Protein AF-A0A848W6A0-F1 (afdb_monomer)

Nearest PDB structures (foldseek):
  4grs-assembly1_C  TM=6.190E-01  e=5.130E-01  Thermotoga maritima MSB8
  7ssi-assembly1_B  TM=7.461E-01  e=1.075E+00  Bacillus subtilis subsp. subtilis str. 168
  7ssi-assembly1_A  TM=7.465E-01  e=1.406E+00  Bacillus subtilis subsp. subtilis str. 168
  7wy8-assembly1_A  TM=3.878E-01  e=8.071E+00  Homo sapiens

Foldseek 3Di:
DDPDPPDPPVPVVVVQVVLVVQVKHWDWDDDVVDIDIDIGGDDDPPPPPPDD

Secondary structure (DSSP, 8-state):
----TT--SHHHHHHHHHHHHTT-EEEEEEETTEEEEEEE-PPPP-------

Sequence (52 aa):
VTTKPNGTGLGLALVAKIIDDHGGMIDVESAPRRTAFRVLLPMQPKTRGVGK

Structure (mmCIF, N/CA/C/O backbone):
data_AF-A0A848W6A0-F1
#
_entry.id   AF-A0A848W6A0-F1
#
loop_
_atom_site.group_PDB
_atom_site.id
_atom_site.type_symbol
_atom_site.label_atom_id
_atom_site.label_alt_id
_atom_site.label_comp_id
_atom_site.label_asym_id
_atom_site.label_entity_id
_atom_site.label_seq_id
_atom_site.pdbx_PDB_ins_code
_atom_site.Cartn_x
_atom_site.Cartn_y
_atom_site.Cartn_z
_atom_site.occupancy
_atom_site.B_iso_or_equiv
_atom_site.auth_seq_id
_atom_site.auth_comp_id
_atom_site.auth_asym_id
_atom_site.auth_atom_id
_atom_site.pdbx_PDB_model_num
ATOM 1 N N . VAL A 1 1 ? 5.200 -4.689 -4.671 1.00 52.12 1 VAL A N 1
ATOM 2 C CA . VAL A 1 1 ? 6.661 -4.808 -4.913 1.00 52.12 1 VAL A CA 1
ATOM 3 C C . VAL A 1 1 ? 7.056 -3.813 -6.012 1.00 52.12 1 VAL A C 1
ATOM 5 O O . VAL A 1 1 ? 6.261 -3.636 -6.926 1.00 52.12 1 VAL A O 1
ATOM 8 N N . THR A 1 2 ? 8.158 -3.054 -5.895 1.00 54.28 2 THR A N 1
ATOM 9 C CA . THR A 1 2 ? 8.530 -2.019 -6.903 1.00 54.28 2 THR A CA 1
ATOM 10 C C . THR A 1 2 ? 9.175 -2.642 -8.139 1.00 54.28 2 THR A C 1
ATOM 12 O O . THR A 1 2 ? 9.853 -3.655 -8.025 1.00 54.28 2 THR A O 1
ATOM 15 N N . THR A 1 3 ? 9.021 -1.988 -9.292 1.00 61.44 3 THR A N 1
ATOM 16 C CA . THR A 1 3 ? 9.646 -2.343 -10.578 1.00 61.44 3 THR A CA 1
ATOM 17 C C . THR A 1 3 ? 10.888 -1.505 -10.924 1.00 61.44 3 THR A C 1
ATOM 19 O O . THR A 1 3 ? 11.419 -1.626 -12.025 1.00 61.44 3 THR A O 1
ATOM 22 N N . LYS A 1 4 ? 11.379 -0.638 -10.022 1.00 67.56 4 LYS A N 1
ATOM 23 C CA . LYS A 1 4 ? 12.608 0.145 -10.254 1.00 67.56 4 LYS A CA 1
ATOM 24 C C . LYS A 1 4 ? 13.864 -0.709 -10.002 1.00 67.56 4 LYS A C 1
ATOM 26 O O . LYS A 1 4 ? 13.956 -1.266 -8.910 1.00 67.56 4 LYS A O 1
ATOM 31 N N . PRO A 1 5 ? 14.861 -0.718 -10.914 1.00 59.22 5 PRO A N 1
ATOM 32 C CA . PRO A 1 5 ? 16.075 -1.542 -10.799 1.00 59.22 5 PRO A CA 1
ATOM 33 C C . PRO A 1 5 ? 16.872 -1.344 -9.501 1.00 59.22 5 PRO A C 1
ATOM 35 O O . PRO A 1 5 ? 17.414 -2.301 -8.968 1.00 59.22 5 PRO A O 1
ATOM 38 N N . ASN A 1 6 ? 16.884 -0.118 -8.961 1.00 65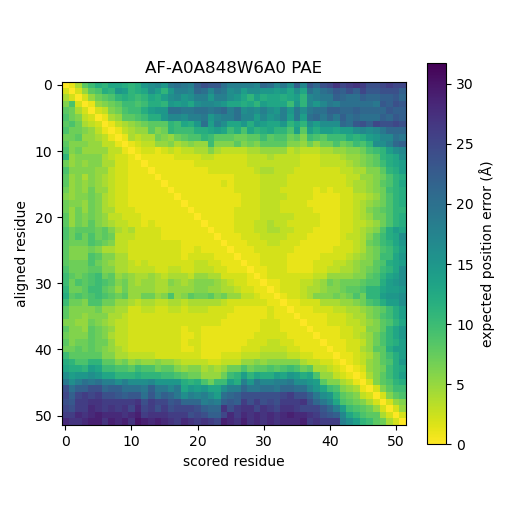.00 6 ASN A N 1
ATOM 39 C CA . ASN A 1 6 ? 17.599 0.238 -7.725 1.00 65.00 6 ASN A CA 1
ATOM 40 C C . ASN A 1 6 ? 16.644 0.543 -6.552 1.00 65.00 6 ASN A C 1
ATOM 42 O O . ASN A 1 6 ? 17.031 1.175 -5.571 1.00 65.00 6 ASN A O 1
ATOM 46 N N . GLY A 1 7 ? 15.364 0.180 -6.668 1.00 64.50 7 GLY A N 1
ATOM 47 C CA . GLY A 1 7 ? 14.373 0.407 -5.618 1.00 64.50 7 GLY A CA 1
ATOM 48 C C . GLY A 1 7 ? 14.315 -0.778 -4.661 1.00 64.50 7 GLY A C 1
ATOM 49 O O . GLY A 1 7 ? 14.026 -1.890 -5.081 1.00 64.50 7 GLY A O 1
ATOM 50 N N . THR A 1 8 ? 14.485 -0.546 -3.362 1.00 73.75 8 THR A N 1
ATOM 51 C CA . THR A 1 8 ? 14.535 -1.596 -2.323 1.00 73.75 8 THR A CA 1
ATOM 52 C C . THR A 1 8 ? 13.222 -2.344 -2.062 1.00 73.75 8 THR A C 1
ATOM 54 O O . THR A 1 8 ? 13.149 -3.135 -1.131 1.00 73.75 8 THR A O 1
ATOM 57 N N . GLY A 1 9 ? 12.140 -2.101 -2.804 1.00 76.62 9 GLY A N 1
ATOM 58 C CA . GLY A 1 9 ? 10.846 -2.735 -2.493 1.00 76.62 9 GLY A CA 1
ATOM 59 C C . GLY A 1 9 ? 9.998 -1.987 -1.467 1.00 76.62 9 GLY A C 1
ATOM 60 O O . GLY A 1 9 ? 8.780 -2.154 -1.461 1.00 76.62 9 GLY A O 1
ATOM 61 N N . LEU A 1 10 ? 10.622 -1.148 -0.636 1.00 82.50 10 LEU A N 1
ATOM 62 C CA . LEU A 1 10 ? 10.070 -0.760 0.664 1.00 82.50 10 LEU A CA 1
ATOM 63 C C . LEU A 1 10 ? 8.865 0.179 0.595 1.00 82.50 10 LEU A C 1
ATOM 65 O O . LEU A 1 10 ? 7.963 0.059 1.414 1.00 82.50 10 LEU A O 1
ATOM 69 N N . GLY A 1 11 ? 8.805 1.080 -0.390 1.00 86.62 11 GLY A N 1
ATOM 70 C CA . GLY A 1 11 ? 7.755 2.105 -0.444 1.00 86.62 11 GLY A CA 1
ATOM 71 C C . GLY A 1 11 ? 6.339 1.525 -0.512 1.00 86.62 11 GLY A C 1
ATOM 72 O O . GLY A 1 11 ? 5.495 1.854 0.312 1.00 86.62 11 GLY A O 1
ATOM 73 N N . LEU A 1 12 ? 6.080 0.610 -1.452 1.00 89.06 12 LEU A N 1
ATOM 74 C CA . LEU A 1 12 ? 4.751 -0.004 -1.583 1.00 89.06 12 LEU A CA 1
ATOM 75 C C . LEU A 1 12 ? 4.437 -0.979 -0.442 1.00 89.06 12 LEU A C 1
ATOM 77 O O . LEU A 1 12 ? 3.274 -1.127 -0.090 1.00 89.06 12 LEU A O 1
ATOM 81 N N . ALA A 1 13 ? 5.457 -1.620 0.138 1.00 88.00 13 ALA A N 1
ATOM 82 C CA . ALA A 1 13 ? 5.276 -2.470 1.313 1.00 88.00 13 ALA A CA 1
ATOM 83 C C . ALA A 1 13 ? 4.852 -1.642 2.538 1.00 88.00 13 ALA A C 1
ATOM 85 O O . ALA A 1 13 ? 3.922 -2.018 3.245 1.00 88.00 13 ALA A O 1
ATOM 86 N N . LEU A 1 14 ? 5.477 -0.477 2.740 1.00 92.69 14 LEU A N 1
ATOM 87 C CA . LEU A 1 14 ? 5.100 0.466 3.788 1.00 92.69 14 LEU A CA 1
ATOM 88 C C . LEU A 1 14 ? 3.686 1.012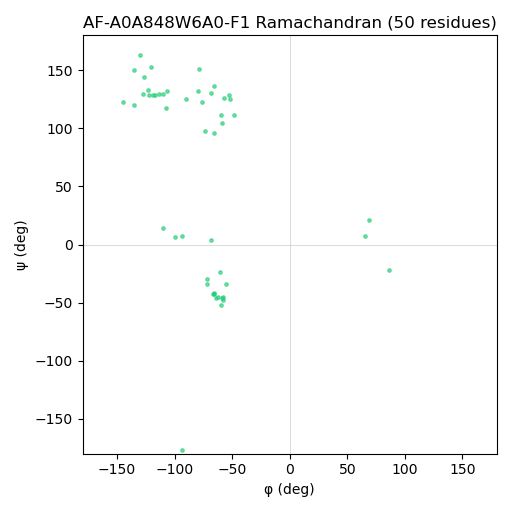 3.570 1.00 92.69 14 LEU A C 1
ATOM 90 O O . LEU A 1 14 ? 2.897 1.031 4.505 1.00 92.69 14 LEU A O 1
ATOM 94 N N . VAL A 1 15 ? 3.349 1.419 2.344 1.00 94.00 15 VAL A N 1
ATOM 95 C CA . VAL A 1 15 ? 2.000 1.908 2.009 1.00 94.00 15 VAL A CA 1
ATOM 96 C C . VAL A 1 15 ? 0.940 0.844 2.294 1.00 94.00 15 VAL A C 1
ATOM 98 O O . VAL A 1 15 ? -0.064 1.158 2.926 1.00 94.00 15 VAL A O 1
ATOM 101 N N . ALA A 1 16 ? 1.175 -0.406 1.879 1.00 92.88 16 ALA A N 1
A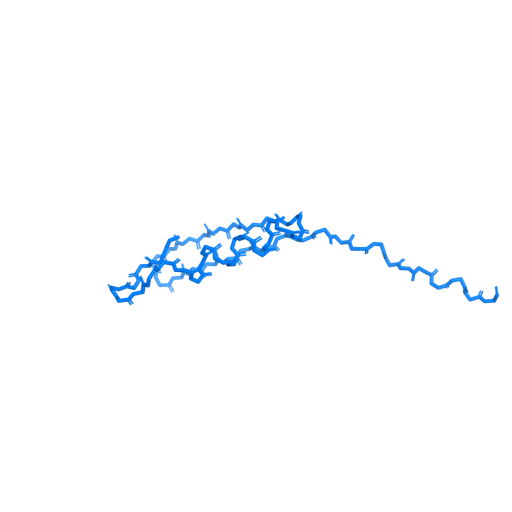TOM 102 C CA . ALA A 1 16 ? 0.260 -1.509 2.159 1.00 92.88 16 ALA A CA 1
ATOM 103 C C . ALA A 1 16 ? 0.049 -1.685 3.667 1.00 92.88 16 ALA A C 1
ATOM 105 O O . ALA A 1 16 ? -1.091 -1.770 4.110 1.00 92.88 16 ALA A O 1
ATOM 106 N N . LYS A 1 17 ? 1.133 -1.648 4.452 1.00 95.19 17 LYS A N 1
ATOM 107 C CA . LYS A 1 17 ? 1.045 -1.773 5.907 1.00 95.19 17 LYS A CA 1
ATOM 108 C C . LYS A 1 17 ? 0.328 -0.599 6.572 1.00 95.19 17 LYS A C 1
ATOM 110 O O . LYS A 1 17 ? -0.494 -0.827 7.443 1.00 95.19 17 LYS A O 1
ATOM 115 N N . ILE A 1 18 ? 0.586 0.638 6.148 1.00 96.88 18 ILE A N 1
ATOM 116 C CA . ILE A 1 18 ? -0.131 1.811 6.668 1.00 96.88 18 ILE A CA 1
ATOM 117 C C . ILE A 1 18 ? -1.630 1.643 6.430 1.00 96.88 18 ILE A C 1
ATOM 119 O O . ILE A 1 18 ? -2.414 1.856 7.342 1.00 96.88 18 ILE A O 1
ATOM 123 N N . ILE A 1 19 ? -2.037 1.262 5.223 1.00 97.38 19 ILE A N 1
ATOM 124 C CA . ILE A 1 19 ? -3.457 1.128 4.887 1.00 97.38 19 ILE A CA 1
ATOM 125 C C . ILE A 1 19 ? -4.110 -0.001 5.696 1.00 97.38 19 ILE A C 1
ATOM 127 O O . ILE A 1 19 ? -5.195 0.209 6.235 1.00 97.38 19 ILE A O 1
ATOM 131 N N . ASP A 1 20 ? -3.433 -1.142 5.836 1.00 96.81 20 ASP A N 1
ATOM 132 C CA . ASP A 1 20 ? -3.881 -2.278 6.654 1.00 96.81 20 ASP A CA 1
ATOM 133 C C . ASP A 1 20 ? -4.009 -1.907 8.143 1.00 96.81 20 ASP A C 1
ATOM 135 O O . ASP A 1 20 ? -5.054 -2.129 8.751 1.00 96.81 20 ASP A O 1
ATOM 139 N N . ASP A 1 21 ? -3.011 -1.209 8.702 1.00 97.75 21 ASP A N 1
ATOM 140 C CA . ASP A 1 21 ? -3.019 -0.715 10.088 1.00 97.75 21 ASP A CA 1
ATOM 141 C C . ASP A 1 21 ? -4.198 0.262 10.350 1.00 97.75 21 ASP A C 1
ATOM 143 O O . ASP A 1 21 ? -4.640 0.414 11.489 1.00 97.75 21 ASP A O 1
ATOM 147 N N . HIS A 1 22 ? -4.738 0.913 9.309 1.00 96.81 22 HIS A N 1
ATOM 148 C CA . HIS A 1 22 ? -5.924 1.783 9.384 1.00 96.81 22 HIS A CA 1
ATOM 149 C C . HIS A 1 22 ? -7.245 1.054 9.061 1.00 96.81 22 HIS A C 1
ATOM 151 O O . HIS A 1 22 ? -8.291 1.699 8.939 1.00 96.81 22 HIS A O 1
ATOM 157 N N . GLY A 1 23 ? -7.224 -0.273 8.898 1.00 96.69 23 GLY A N 1
ATOM 158 C CA . GLY A 1 23 ? -8.391 -1.080 8.529 1.00 96.69 23 GLY A CA 1
ATOM 159 C C . GLY A 1 23 ? -8.881 -0.837 7.099 1.00 96.69 23 GLY A C 1
ATOM 160 O O . GLY A 1 23 ? -10.054 -1.058 6.795 1.00 96.69 23 GLY A O 1
ATOM 161 N N . GLY A 1 24 ? -8.013 -0.307 6.240 1.00 96.94 24 GLY A N 1
ATOM 162 C CA . GLY A 1 24 ? -8.293 -0.049 4.837 1.00 96.94 24 GLY A CA 1
ATOM 163 C C . GLY A 1 24 ? -7.878 -1.181 3.908 1.00 96.94 24 GLY A C 1
ATOM 164 O O . GLY A 1 24 ? -7.359 -2.213 4.317 1.00 96.94 24 GLY A O 1
ATOM 165 N N . MET A 1 25 ? -8.065 -0.950 2.612 1.00 96.69 25 MET A N 1
ATOM 166 C CA . MET A 1 25 ? -7.591 -1.824 1.540 1.00 96.69 25 MET A CA 1
ATOM 167 C C . MET A 1 25 ? -6.956 -1.010 0.418 1.00 96.69 25 MET A C 1
ATOM 169 O O . MET A 1 25 ? -7.356 0.126 0.157 1.00 96.69 25 MET A O 1
ATOM 173 N N . ILE A 1 26 ? -5.983 -1.609 -0.268 1.00 95.25 26 ILE A N 1
ATOM 174 C CA . ILE A 1 26 ? -5.371 -1.059 -1.478 1.00 95.25 26 ILE A CA 1
ATOM 175 C C . ILE A 1 26 ? -5.510 -2.046 -2.635 1.00 95.25 26 ILE A C 1
ATOM 177 O O . ILE A 1 26 ? -5.201 -3.225 -2.487 1.00 95.25 26 ILE A O 1
ATOM 181 N N . ASP A 1 27 ? -5.939 -1.543 -3.788 1.00 95.31 27 ASP A N 1
ATOM 182 C CA . ASP A 1 27 ? -6.010 -2.276 -5.050 1.00 95.31 27 ASP A CA 1
ATOM 183 C C . ASP A 1 27 ? -5.150 -1.583 -6.118 1.00 95.31 27 ASP A C 1
ATOM 185 O O . ASP A 1 27 ? -4.905 -0.370 -6.052 1.00 95.31 27 ASP A O 1
ATOM 189 N N . VAL A 1 28 ? -4.662 -2.348 -7.093 1.00 93.31 28 VAL A N 1
ATOM 190 C CA . VAL A 1 28 ? -3.782 -1.860 -8.156 1.00 93.31 28 VAL A CA 1
ATOM 191 C C . VAL A 1 28 ? -4.204 -2.394 -9.520 1.00 93.31 28 VAL A C 1
ATOM 193 O O . VAL A 1 28 ? -4.161 -3.587 -9.801 1.00 93.31 28 VAL A O 1
ATOM 196 N N . GLU A 1 29 ? -4.517 -1.470 -10.421 1.00 93.94 29 GLU A N 1
ATOM 197 C CA . GLU A 1 29 ? -4.724 -1.748 -11.838 1.00 93.94 29 GLU A CA 1
ATOM 198 C C . GLU A 1 29 ? -3.529 -1.191 -12.614 1.00 93.94 29 GLU A C 1
ATOM 200 O O . GLU A 1 29 ? -3.272 0.016 -12.608 1.00 93.94 29 GLU A O 1
ATOM 205 N N . SER A 1 30 ? -2.775 -2.056 -13.290 1.00 90.38 30 SER A N 1
ATOM 206 C CA . SER A 1 30 ? -1.611 -1.642 -14.076 1.00 90.38 30 SER A CA 1
ATOM 207 C C . SER A 1 30 ? -1.753 -2.062 -15.534 1.00 90.38 30 SER A C 1
ATOM 209 O O . SER A 1 30 ? -1.995 -3.226 -15.838 1.00 90.38 30 SER A O 1
ATOM 211 N N . ALA A 1 31 ? -1.565 -1.103 -16.433 1.00 93.00 31 ALA A N 1
ATOM 212 C CA . ALA A 1 31 ? -1.510 -1.264 -17.877 1.00 93.00 31 ALA A CA 1
ATOM 213 C C . ALA A 1 31 ? -0.244 -0.565 -18.414 1.00 93.00 31 ALA A C 1
ATOM 215 O O . ALA A 1 31 ? 0.350 0.277 -17.728 1.00 93.00 31 ALA A O 1
ATOM 216 N N . PRO A 1 32 ? 0.204 -0.858 -19.646 1.00 93.50 32 PRO A N 1
ATOM 217 C CA . PRO A 1 32 ? 1.319 -0.132 -20.243 1.00 93.50 32 PRO A CA 1
ATOM 218 C C . PRO A 1 32 ? 1.102 1.389 -20.176 1.00 93.50 32 PRO A C 1
ATOM 220 O O . PRO A 1 32 ? 0.082 1.902 -20.630 1.00 93.50 32 PRO A O 1
ATOM 223 N N . ARG A 1 33 ? 2.075 2.112 -19.604 1.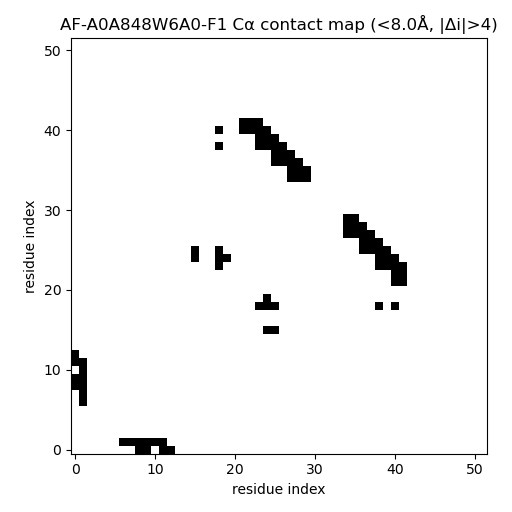00 92.38 33 ARG A N 1
ATOM 224 C CA . ARG A 1 33 ? 2.072 3.581 -19.417 1.00 92.38 33 ARG A CA 1
ATOM 225 C C . ARG A 1 33 ? 0.990 4.128 -18.469 1.00 92.38 33 ARG A C 1
ATOM 227 O O . ARG A 1 33 ? 0.871 5.346 -18.358 1.00 92.38 33 ARG A O 1
ATOM 234 N N . ARG A 1 34 ? 0.236 3.279 -17.762 1.00 92.00 34 ARG A N 1
ATOM 235 C CA . ARG A 1 34 ? -0.788 3.710 -16.799 1.00 92.00 34 ARG A CA 1
ATOM 236 C C . ARG A 1 34 ? -0.864 2.758 -15.612 1.00 92.00 34 ARG A C 1
ATOM 238 O O . ARG A 1 34 ? -1.191 1.592 -15.773 1.00 92.00 34 ARG A O 1
ATOM 245 N N . THR A 1 35 ? -0.686 3.282 -14.408 1.00 92.25 35 THR A N 1
ATOM 246 C CA . THR A 1 35 ? -0.927 2.527 -13.175 1.00 92.25 35 THR A CA 1
ATOM 247 C C . THR A 1 35 ? -1.868 3.331 -12.293 1.00 92.25 35 THR A C 1
ATOM 249 O O . THR A 1 35 ? -1.637 4.518 -12.070 1.00 92.25 35 THR A O 1
ATOM 252 N N . ALA A 1 36 ? -2.935 2.697 -11.821 1.00 95.06 36 ALA A N 1
ATOM 253 C CA . ALA A 1 36 ? -3.900 3.273 -10.903 1.00 95.06 36 ALA A CA 1
ATOM 254 C C . ALA A 1 36 ? -3.880 2.487 -9.591 1.00 95.06 36 ALA A C 1
ATOM 256 O O . ALA A 1 36 ? -4.000 1.265 -9.591 1.00 95.06 36 ALA A O 1
ATOM 257 N N . PHE A 1 37 ? -3.745 3.207 -8.481 1.00 94.94 37 PHE A N 1
ATOM 258 C CA . PHE A 1 37 ? -3.901 2.662 -7.137 1.00 94.94 37 PHE A CA 1
ATOM 259 C C . PHE A 1 37 ? -5.227 3.161 -6.570 1.00 94.94 3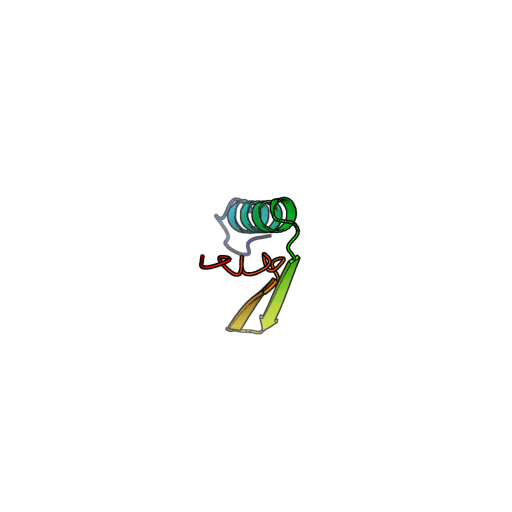7 PHE A C 1
ATOM 261 O O . PHE A 1 37 ? -5.518 4.357 -6.645 1.00 94.94 37 PHE A O 1
ATOM 268 N N . ARG A 1 38 ? -6.026 2.259 -6.004 1.00 96.81 38 ARG A N 1
ATOM 269 C CA . ARG A 1 38 ? -7.286 2.584 -5.330 1.00 96.81 38 ARG A CA 1
ATOM 270 C C . ARG A 1 38 ? -7.131 2.269 -3.852 1.00 96.81 38 ARG A C 1
ATOM 272 O O . ARG A 1 38 ? -6.701 1.176 -3.514 1.00 96.81 38 ARG A O 1
ATOM 279 N N . VAL A 1 39 ? -7.477 3.217 -2.987 1.00 96.69 39 VAL A N 1
ATOM 280 C CA . VAL A 1 39 ? -7.413 3.045 -1.532 1.00 96.69 39 VAL A CA 1
ATOM 281 C C . VAL A 1 39 ? -8.811 3.206 -0.957 1.00 96.69 39 VAL A C 1
ATOM 283 O O . VAL A 1 39 ? -9.491 4.194 -1.234 1.00 96.69 39 VAL A O 1
ATOM 286 N N . LEU A 1 40 ? -9.229 2.233 -0.158 1.00 97.12 40 LEU A N 1
ATOM 287 C CA . LEU A 1 40 ? -10.468 2.248 0.605 1.00 97.12 40 LEU A CA 1
ATOM 288 C C . LEU A 1 40 ? -10.100 2.388 2.080 1.00 97.12 40 LEU A C 1
ATOM 290 O O . LEU A 1 40 ? -9.261 1.640 2.570 1.00 97.12 40 LEU A O 1
ATOM 294 N N . LEU A 1 41 ? -10.714 3.337 2.782 1.00 96.81 41 LEU A N 1
ATOM 295 C CA . LEU A 1 41 ? -10.521 3.531 4.219 1.00 96.81 41 LEU A CA 1
ATOM 296 C C . LEU A 1 41 ? -11.880 3.538 4.926 1.00 96.81 41 LEU A C 1
ATOM 298 O O . LEU A 1 41 ? -12.844 4.072 4.365 1.00 96.81 41 LEU A O 1
ATOM 302 N N . PRO A 1 42 ? -11.972 2.997 6.154 1.00 95.44 42 PRO A N 1
ATOM 303 C CA . PRO A 1 42 ? -13.173 3.109 6.966 1.00 95.44 42 PRO A CA 1
ATOM 304 C C . PRO A 1 42 ? -13.547 4.577 7.185 1.00 95.44 42 PRO A C 1
ATOM 306 O O . PRO A 1 42 ? -12.745 5.385 7.657 1.00 95.44 42 PRO A O 1
ATOM 309 N N . MET A 1 43 ? -14.787 4.933 6.856 1.00 92.69 43 MET A N 1
ATOM 310 C CA . MET A 1 43 ? -15.287 6.279 7.104 1.00 92.69 43 MET A CA 1
ATOM 311 C C . MET A 1 43 ? -15.612 6.429 8.588 1.00 92.69 43 MET A C 1
ATOM 313 O O . MET A 1 43 ? -16.438 5.694 9.128 1.00 92.69 43 MET A O 1
ATOM 317 N N . GLN A 1 44 ? -14.995 7.410 9.243 1.00 87.44 44 GLN A N 1
ATOM 318 C CA . GLN A 1 44 ? -15.405 7.780 10.591 1.00 87.44 44 GLN A CA 1
ATOM 319 C C . GLN A 1 44 ? -16.823 8.366 10.547 1.00 87.44 44 GLN A C 1
ATOM 321 O O . GLN A 1 44 ? -17.116 9.184 9.663 1.00 87.44 44 GLN A O 1
ATOM 326 N N . PRO A 1 45 ? -17.714 7.985 11.480 1.00 84.19 45 PRO A N 1
ATOM 327 C CA . PRO A 1 45 ? -18.999 8.645 11.626 1.00 84.19 45 PRO A CA 1
ATOM 328 C C . PRO A 1 45 ? -18.759 10.145 11.760 1.00 84.19 45 PRO A C 1
ATOM 330 O O . PRO A 1 45 ? -17.957 10.582 12.587 1.00 84.19 45 PRO A O 1
ATOM 333 N N . LYS A 1 46 ? -19.445 10.952 10.946 1.00 82.06 46 LYS A N 1
ATOM 334 C CA . LYS A 1 46 ? -19.451 12.395 11.177 1.00 82.06 46 LYS A CA 1
ATOM 335 C C . LYS A 1 46 ? -20.039 12.589 12.562 1.00 82.06 46 LYS A C 1
ATOM 337 O O . LYS A 1 46 ? -21.227 12.323 12.746 1.00 82.06 46 LYS A O 1
ATOM 342 N N 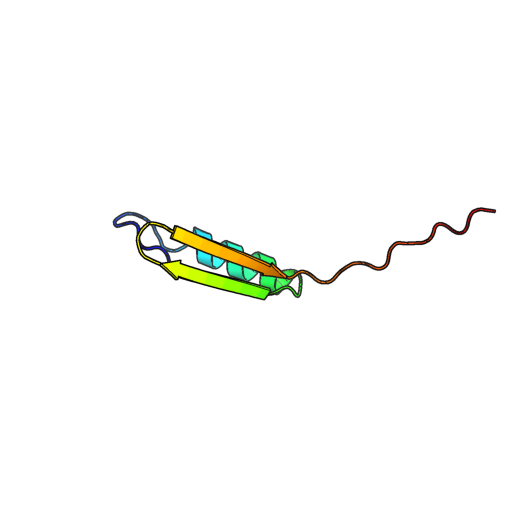. THR A 1 47 ? -19.219 13.022 13.518 1.00 77.81 47 THR A N 1
ATOM 343 C CA . THR A 1 47 ? -19.746 13.460 14.803 1.00 77.81 47 THR A CA 1
ATOM 344 C C . THR A 1 47 ? -20.698 14.601 14.473 1.00 77.81 47 THR A C 1
ATOM 346 O O . THR A 1 47 ? -20.301 15.673 14.009 1.00 77.81 47 THR A O 1
ATOM 349 N N . ARG A 1 48 ? -22.000 14.329 14.539 1.00 74.44 48 ARG A N 1
ATOM 350 C CA . ARG A 1 48 ? -22.991 15.384 14.451 1.00 74.44 48 ARG A CA 1
ATOM 351 C C . ARG A 1 48 ? -22.862 16.058 15.801 1.00 74.44 48 ARG A C 1
ATOM 353 O O . ARG A 1 48 ? -23.362 15.522 16.783 1.00 74.44 48 ARG A O 1
ATOM 360 N N . GLY A 1 49 ? -22.102 17.153 15.851 1.00 68.69 49 GLY A N 1
ATOM 361 C CA . GLY A 1 49 ? -22.044 17.994 17.035 1.00 68.69 49 GLY A CA 1
ATOM 362 C C . GLY A 1 49 ? -23.479 18.248 17.463 1.00 68.69 49 GLY A C 1
ATOM 363 O O . GLY A 1 49 ? -24.249 18.848 16.709 1.00 68.69 49 GLY A O 1
ATOM 364 N N . VAL A 1 50 ? -23.862 17.690 18.609 1.00 67.44 50 VAL A N 1
ATOM 365 C CA . VAL A 1 50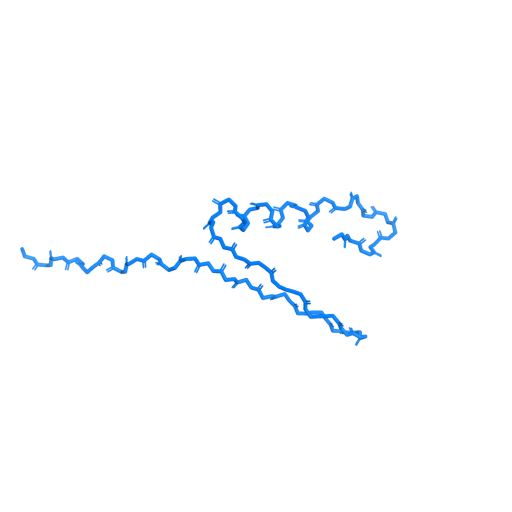 ? -25.112 18.044 1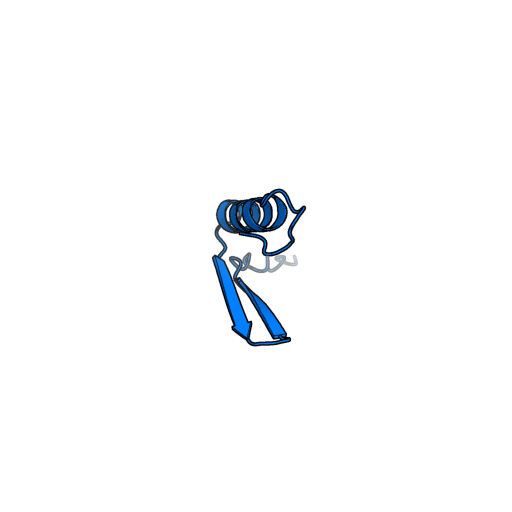9.261 1.00 67.44 50 VAL A CA 1
ATOM 366 C C . VAL A 1 50 ? -24.906 19.493 19.667 1.00 67.44 50 VAL A C 1
ATOM 368 O O . VAL A 1 50 ? -24.197 19.801 20.618 1.00 67.44 50 VAL A O 1
ATOM 371 N N . GLY A 1 51 ? -25.389 20.394 18.817 1.00 66.69 51 GLY A N 1
ATOM 372 C CA . GLY A 1 51 ? -25.530 21.785 19.177 1.00 66.69 51 GLY A CA 1
ATOM 373 C C . GLY A 1 51 ? -26.629 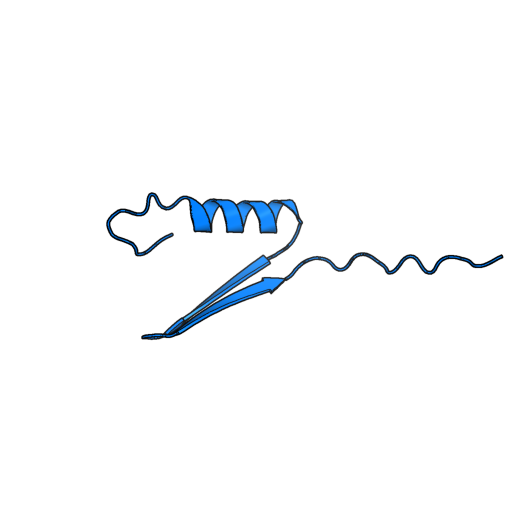21.877 20.223 1.00 66.69 51 GLY A C 1
ATOM 374 O O . GLY A 1 51 ? -27.733 21.397 19.960 1.00 66.69 51 GLY A O 1
ATOM 375 N N . LYS A 1 52 ? -26.299 22.585 21.308 1.00 50.91 52 LYS A N 1
ATOM 376 C CA . LYS A 1 52 ? -27.106 22.944 22.485 1.00 50.91 52 LYS A CA 1
ATOM 377 C C . LYS A 1 52 ? -26.963 21.978 23.657 1.00 50.91 52 LYS A C 1
ATOM 379 O O . LYS A 1 52 ? -27.450 20.835 23.561 1.00 50.91 52 LYS A O 1
#

Radius of gyration: 16.64 Å; Cα contacts (8 Å, |Δi|>4): 45; chains: 1; bounding box: 45×28×43 Å

Mean predicted aligned error: 7.96 Å

pLDDT: mean 85.15, std 13.81, range [50.91, 97.75]

Solvent-accessible surface area (backbone atoms only — not comparable to full-atom values): 3484 Å² total; per-residue (Å²): 116,62,90,50,96,89,51,88,35,54,69,58,54,50,50,52,48,55,36,48,79,61,67,26,47,78,48,77,53,77,52,94,99,44,75,49,77,48,77,48,66,70,79,76,79,77,78,73,75,79,79,128